Protein AF-A0AAP0ZIB5-F1 (afdb_monomer_lite)

pLDDT: mean 90.02, std 6.87, range [58.16, 96.88]

Sequence (68 aa):
MRDPQTGELVSKSTLAKRKKVLDPQTGELVSKGTLAARKKVLDPQTGEIVSKGALAGRQKKRLNHPGA

Secondary structure (DSSP, 8-state):
-B-TTT-SB--HHHHHHT-EEE-TTT--EEEHHHHHHHSEEE-TTT--EEEHHHHHHHHHHHHHSTT-

Structure (mmCIF, N/CA/C/O backbone):
data_AF-A0AAP0ZIB5-F1
#
_entry.id   AF-A0AAP0ZIB5-F1
#
loop_
_atom_site.group_PDB
_atom_site.id
_atom_site.type_symbol
_atom_site.label_atom_id
_atom_site.label_alt_id
_atom_site.label_comp_id
_atom_site.label_asym_id
_atom_site.label_entity_id
_atom_site.label_seq_id
_atom_site.pdbx_PDB_ins_code
_atom_site.Cartn_x
_atom_site.Cartn_y
_atom_site.Cartn_z
_atom_site.occupancy
_atom_site.B_iso_or_equiv
_atom_site.auth_seq_id
_atom_site.auth_comp_id
_atom_site.auth_asym_id
_atom_site.auth_atom_id
_atom_site.pdbx_PDB_model_num
ATOM 1 N N . MET A 1 1 ? -16.882 -1.227 23.684 1.00 86.12 1 MET A N 1
ATOM 2 C CA . MET A 1 1 ? -16.698 0.158 24.184 1.00 86.12 1 MET A CA 1
ATOM 3 C C . MET A 1 1 ? -17.335 1.097 23.188 1.00 86.12 1 MET A C 1
ATOM 5 O O . MET A 1 1 ? -17.449 0.712 22.033 1.00 86.12 1 MET A O 1
ATOM 9 N N . ARG A 1 2 ? -17.790 2.272 23.613 1.00 90.62 2 ARG A N 1
ATOM 10 C CA . ARG A 1 2 ? -18.412 3.226 22.696 1.00 90.62 2 ARG A CA 1
ATOM 11 C C . ARG A 1 2 ? -17.325 3.989 21.934 1.00 90.62 2 ARG A C 1
ATOM 13 O O . ARG A 1 2 ? -16.344 4.411 22.541 1.00 90.62 2 ARG A O 1
ATOM 20 N N . ASP A 1 3 ? -17.463 4.085 20.622 1.00 88.50 3 ASP A N 1
ATOM 21 C CA . ASP A 1 3 ? -16.562 4.812 19.741 1.00 88.50 3 ASP A CA 1
ATOM 22 C C . ASP A 1 3 ? -16.699 6.316 20.016 1.00 88.50 3 ASP A C 1
ATOM 24 O O . ASP A 1 3 ? -17.808 6.837 19.907 1.00 88.50 3 ASP A O 1
ATOM 28 N N . PRO A 1 4 ? -15.627 7.038 20.374 1.00 84.69 4 PRO A N 1
ATOM 29 C CA . PRO A 1 4 ? -15.729 8.470 20.645 1.00 84.69 4 PRO A CA 1
ATOM 30 C C . PRO A 1 4 ? -16.031 9.299 19.388 1.00 84.69 4 PRO A C 1
ATOM 32 O O . PRO A 1 4 ? -16.464 10.438 19.513 1.00 84.69 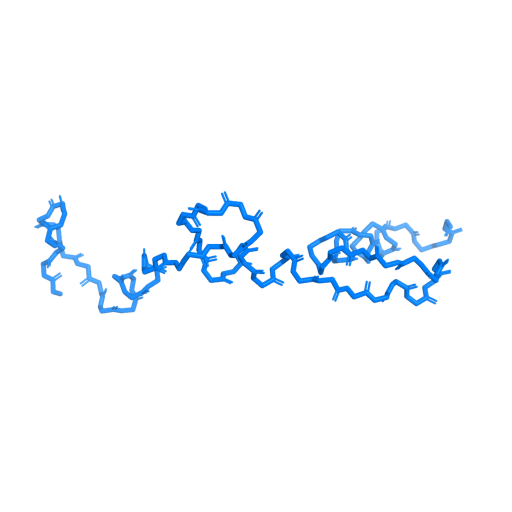4 PRO A O 1
ATOM 35 N N . GLN A 1 5 ? -15.795 8.757 18.189 1.00 85.94 5 GLN A N 1
ATOM 36 C CA . GLN A 1 5 ? -16.032 9.450 16.923 1.00 85.94 5 GLN A CA 1
ATOM 37 C C . GLN A 1 5 ? -17.450 9.232 16.388 1.00 85.94 5 GLN A C 1
ATOM 39 O O . GLN A 1 5 ? -18.020 10.147 15.806 1.00 85.94 5 GLN A O 1
ATOM 44 N N . THR A 1 6 ? -18.006 8.028 16.557 1.00 88.75 6 THR A N 1
ATOM 45 C CA . THR A 1 6 ? -19.301 7.650 15.954 1.00 88.75 6 THR A CA 1
ATOM 46 C C . THR A 1 6 ? -20.390 7.326 16.974 1.00 88.75 6 THR A C 1
ATOM 48 O O . THR A 1 6 ? -21.558 7.240 16.618 1.00 88.75 6 THR A O 1
ATOM 51 N N . GLY A 1 7 ? -20.045 7.129 18.248 1.00 90.50 7 GLY A N 1
ATOM 52 C CA . GLY A 1 7 ? -20.993 6.729 19.289 1.00 90.50 7 GLY A CA 1
ATOM 53 C C . GLY A 1 7 ? -21.432 5.259 19.225 1.00 90.50 7 GLY A C 1
ATOM 54 O O . GLY A 1 7 ? -22.259 4.843 20.041 1.00 90.50 7 GLY A O 1
ATOM 55 N N . GLU A 1 8 ? -20.883 4.458 18.313 1.00 93.69 8 GLU A N 1
ATOM 56 C CA . GLU A 1 8 ? -21.241 3.046 18.129 1.00 93.69 8 GLU A CA 1
ATOM 57 C C . GLU A 1 8 ? -20.472 2.108 19.065 1.00 93.69 8 GLU A C 1
ATOM 59 O O . GLU A 1 8 ? -19.406 2.441 19.583 1.00 93.69 8 GLU A O 1
ATOM 64 N N . LEU A 1 9 ? -20.982 0.893 19.282 1.00 94.62 9 LEU A N 1
ATOM 65 C CA . LEU A 1 9 ? -20.232 -0.135 20.002 1.00 94.62 9 LEU A CA 1
ATOM 66 C C . LEU A 1 9 ? -19.134 -0.722 19.109 1.00 94.62 9 LEU A C 1
ATOM 68 O O . LEU A 1 9 ? -19.394 -1.431 18.145 1.00 94.62 9 LEU A O 1
ATOM 72 N N . VAL A 1 10 ? -17.884 -0.477 19.492 1.00 93.56 10 VAL A N 1
ATOM 73 C CA . VAL A 1 10 ? -16.681 -0.951 18.806 1.00 93.56 10 VAL A CA 1
ATOM 74 C C . VAL A 1 10 ? -15.767 -1.715 19.772 1.00 93.56 10 VAL A C 1
ATOM 76 O O . VAL A 1 10 ? -15.769 -1.511 20.996 1.00 93.56 10 VAL A O 1
ATOM 79 N N . SER A 1 11 ? -14.973 -2.643 19.238 1.00 92.25 11 SER A N 1
ATOM 80 C CA . SER A 1 11 ? -13.952 -3.354 20.010 1.00 92.25 11 SER A CA 1
ATOM 81 C C . SER A 1 11 ? -12.716 -2.471 20.248 1.00 92.25 11 SER A C 1
ATOM 83 O O . SER A 1 11 ? -12.360 -1.616 19.433 1.00 92.25 11 SER A O 1
ATOM 85 N N . LYS A 1 12 ? -12.000 -2.719 21.354 1.00 87.44 12 LYS A N 1
ATOM 86 C CA . LYS A 1 12 ? -10.715 -2.053 21.655 1.00 87.44 12 LYS A CA 1
ATOM 87 C C . LYS A 1 12 ? -9.709 -2.197 20.509 1.00 87.44 12 LYS A C 1
ATOM 89 O O . LYS A 1 12 ? -8.987 -1.255 20.195 1.00 87.44 12 LYS A O 1
ATOM 94 N N . SER A 1 13 ? -9.667 -3.373 19.884 1.00 86.06 13 SER A N 1
ATOM 95 C CA . SER A 1 13 ? -8.740 -3.675 18.795 1.00 86.06 13 SER A CA 1
ATOM 96 C C . SER A 1 13 ? -9.067 -2.888 17.527 1.00 86.06 13 SER A C 1
ATOM 98 O 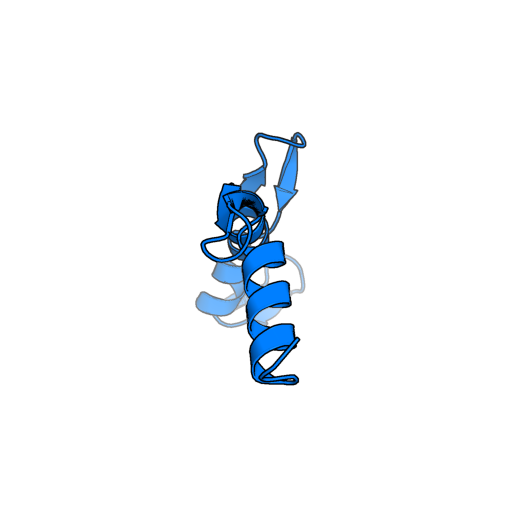O . SER A 1 13 ? -8.153 -2.370 16.889 1.00 86.06 13 SER A O 1
ATOM 100 N N . THR A 1 14 ? -10.348 -2.728 17.186 1.00 85.81 14 THR A N 1
ATOM 101 C CA . THR A 1 14 ? -10.768 -1.911 16.041 1.00 85.81 14 THR A CA 1
ATOM 102 C C . THR A 1 14 ? -10.415 -0.440 16.253 1.00 85.81 14 THR A C 1
ATOM 104 O O . THR A 1 14 ? -9.832 0.172 15.360 1.00 85.81 14 THR A O 1
ATOM 107 N N . LEU A 1 15 ? -10.654 0.114 17.446 1.00 86.31 15 LEU A N 1
ATOM 108 C CA . LEU A 1 15 ? -10.266 1.494 17.757 1.00 86.31 15 LEU A CA 1
ATOM 109 C C . LEU A 1 15 ? -8.737 1.679 17.725 1.00 86.31 15 LEU A C 1
ATOM 111 O O . LEU A 1 15 ? -8.233 2.649 17.163 1.00 86.31 15 LEU A O 1
ATOM 115 N N . ALA A 1 16 ? -7.974 0.715 18.248 1.00 82.88 16 ALA A N 1
ATOM 116 C CA . ALA A 1 16 ? -6.512 0.750 18.209 1.00 82.88 16 ALA A CA 1
ATOM 117 C C . ALA A 1 16 ? -5.946 0.719 16.777 1.00 82.88 16 ALA A C 1
ATOM 119 O O . ALA A 1 16 ? -4.934 1.367 16.511 1.00 82.88 16 ALA A O 1
ATOM 120 N N . LYS A 1 17 ? -6.604 0.016 15.844 1.00 81.81 17 LYS A N 1
ATOM 121 C CA . LYS A 1 17 ? -6.226 -0.008 14.419 1.00 81.81 17 LYS A CA 1
ATOM 122 C C . LYS A 1 17 ? -6.424 1.341 13.721 1.00 81.81 17 LYS A C 1
ATOM 124 O O . LYS A 1 17 ? -5.731 1.606 12.743 1.00 81.81 17 LYS A O 1
ATOM 129 N N . ARG A 1 18 ? -7.313 2.206 14.227 1.00 83.00 18 ARG A N 1
ATOM 130 C CA . ARG A 1 18 ? -7.517 3.567 13.696 1.00 83.00 18 ARG A CA 1
ATOM 131 C C . ARG A 1 18 ? -6.398 4.540 14.063 1.00 83.00 18 ARG A C 1
ATOM 133 O O . ARG A 1 18 ? -6.340 5.625 13.492 1.00 83.00 18 ARG A O 1
ATOM 140 N N . LYS A 1 19 ? -5.501 4.175 14.988 1.00 85.00 19 LYS A N 1
ATOM 141 C CA . LYS A 1 19 ? -4.351 5.013 15.343 1.00 85.00 19 LYS A CA 1
ATOM 142 C C . LYS A 1 19 ? -3.450 5.202 14.123 1.00 85.00 19 LYS A C 1
ATOM 144 O O . LYS A 1 19 ? -2.782 4.266 13.677 1.00 85.00 19 LYS A O 1
ATOM 149 N N . LYS A 1 20 ? -3.438 6.429 13.608 1.00 91.00 20 LYS A N 1
ATOM 150 C CA . LYS A 1 20 ? -2.503 6.875 12.578 1.00 91.00 20 LYS A CA 1
ATOM 151 C C . LYS A 1 20 ? -1.178 7.301 13.213 1.00 91.00 20 LYS A C 1
ATOM 153 O O . LYS A 1 20 ? -1.119 7.607 14.402 1.00 91.00 20 LYS A O 1
ATOM 158 N N . VAL A 1 21 ? -0.120 7.274 12.419 1.00 92.31 21 VAL A N 1
ATOM 159 C CA . VAL A 1 21 ? 1.235 7.705 12.773 1.00 92.31 21 VAL A CA 1
ATOM 160 C C . VAL A 1 21 ? 1.707 8.723 11.743 1.00 92.31 21 VAL A C 1
ATOM 162 O O . VAL A 1 21 ? 1.280 8.661 10.591 1.00 92.31 21 VAL A O 1
ATOM 165 N N . LEU A 1 22 ? 2.562 9.655 12.157 1.00 93.62 22 LEU A N 1
ATOM 166 C CA . LEU A 1 22 ? 3.157 10.631 11.250 1.00 93.62 22 LEU A CA 1
ATOM 167 C C . LEU A 1 22 ? 4.147 9.923 10.322 1.00 93.62 22 LEU A C 1
ATOM 169 O O . LEU A 1 22 ? 5.044 9.219 10.787 1.00 93.62 22 LEU A O 1
ATOM 173 N N . ASP A 1 23 ? 3.971 10.095 9.019 1.00 92.31 23 ASP A N 1
ATOM 174 C CA . ASP A 1 23 ? 4.926 9.648 8.022 1.00 92.31 23 ASP A CA 1
ATOM 175 C C . ASP A 1 23 ? 6.050 10.688 7.889 1.00 92.31 23 ASP A C 1
ATOM 177 O O . ASP A 1 23 ? 5.790 11.803 7.433 1.00 92.31 23 ASP A O 1
ATOM 181 N N . PRO A 1 24 ? 7.303 10.353 8.237 1.00 88.12 24 PRO A N 1
ATOM 182 C CA . PRO A 1 24 ? 8.407 11.306 8.201 1.00 88.12 24 PRO A CA 1
ATOM 183 C C . PRO A 1 24 ? 8.804 11.739 6.782 1.00 88.12 24 PRO A C 1
ATOM 185 O O . PRO A 1 24 ? 9.478 12.751 6.639 1.00 88.12 24 PRO A O 1
ATOM 188 N N . GLN A 1 25 ? 8.420 11.001 5.732 1.00 87.81 25 GLN A N 1
ATOM 189 C CA . GLN A 1 25 ? 8.730 11.381 4.349 1.00 87.81 25 GLN A CA 1
ATOM 190 C C . GLN A 1 25 ? 7.758 12.416 3.784 1.00 87.81 25 GLN A C 1
ATOM 192 O O . GLN A 1 25 ? 8.133 13.171 2.896 1.00 87.81 25 GLN A O 1
ATOM 197 N N . THR A 1 26 ? 6.507 12.415 4.249 1.00 89.94 26 THR A N 1
ATOM 198 C CA . THR A 1 26 ? 5.432 13.241 3.661 1.00 89.94 26 THR A CA 1
ATOM 199 C C . THR A 1 26 ? 4.808 14.222 4.647 1.00 89.94 26 THR A C 1
ATOM 201 O O . THR A 1 26 ? 4.117 15.139 4.228 1.00 89.94 26 THR A O 1
ATOM 204 N N . GLY A 1 27 ? 5.034 14.045 5.951 1.00 92.94 27 GLY A N 1
ATOM 205 C CA . GLY A 1 27 ? 4.374 14.825 6.998 1.00 92.94 27 GLY A CA 1
ATOM 206 C C . GLY A 1 27 ? 2.905 14.449 7.219 1.00 92.94 27 GLY A C 1
ATOM 207 O O . GLY A 1 27 ? 2.217 15.102 7.999 1.00 92.94 27 GLY A O 1
ATOM 208 N N . GLU A 1 28 ? 2.399 13.399 6.569 1.00 94.19 28 GLU A N 1
ATOM 209 C CA . GLU A 1 28 ? 0.992 13.002 6.658 1.00 94.19 28 GLU A CA 1
ATOM 210 C C . GLU A 1 28 ? 0.736 11.988 7.778 1.00 94.19 28 GLU A C 1
ATOM 212 O O . GLU A 1 28 ? 1.553 11.109 8.054 1.00 94.19 28 GLU A O 1
ATOM 217 N N . LEU A 1 29 ? -0.452 12.036 8.388 1.00 93.38 29 LEU A N 1
ATOM 218 C CA . LEU A 1 29 ? -0.911 10.968 9.276 1.00 93.38 29 LEU A CA 1
ATOM 219 C C . LEU A 1 29 ? -1.422 9.778 8.454 1.00 93.38 29 LEU A C 1
ATOM 221 O O . LEU A 1 29 ? -2.483 9.841 7.828 1.00 93.38 29 LEU A O 1
ATOM 225 N N . VAL A 1 30 ? -0.711 8.653 8.527 1.00 92.62 30 VAL A N 1
ATOM 226 C CA . VAL A 1 30 ? -1.013 7.416 7.788 1.00 92.62 30 VAL A CA 1
ATOM 227 C C . VAL A 1 30 ? -1.213 6.224 8.726 1.00 92.62 30 VAL A C 1
ATOM 229 O O . VAL A 1 30 ? -0.862 6.259 9.904 1.00 92.62 30 VAL A O 1
ATOM 232 N N . SER A 1 31 ? -1.784 5.125 8.226 1.00 91.06 31 SER A N 1
ATOM 233 C CA . SER A 1 31 ? -1.856 3.885 9.010 1.00 91.06 31 SER A CA 1
ATOM 234 C C . SER A 1 31 ? -0.460 3.270 9.204 1.00 91.06 31 SER A C 1
ATOM 236 O O . SER A 1 31 ? 0.417 3.412 8.349 1.00 91.06 31 SER A O 1
ATOM 238 N N . LYS A 1 32 ? -0.259 2.500 10.283 1.00 89.75 32 LYS A N 1
ATOM 239 C CA . LYS A 1 32 ? 1.002 1.759 10.499 1.00 89.75 32 LYS A CA 1
ATOM 240 C C . LYS A 1 32 ? 1.351 0.822 9.334 1.00 89.75 32 LYS A C 1
ATOM 242 O O . LYS A 1 32 ? 2.525 0.675 9.005 1.00 89.75 32 LYS A O 1
ATOM 247 N N . GLY A 1 33 ? 0.346 0.203 8.708 1.00 90.12 33 GLY A N 1
ATOM 248 C CA . GLY A 1 33 ? 0.537 -0.672 7.548 1.00 90.12 33 GLY A CA 1
ATOM 249 C C . GLY A 1 33 ? 1.017 0.096 6.317 1.00 90.12 33 GLY A C 1
ATOM 250 O O . GLY A 1 33 ? 1.977 -0.317 5.672 1.00 90.12 33 GLY A O 1
ATOM 251 N N . THR A 1 34 ? 0.416 1.258 6.047 1.00 90.81 34 THR A N 1
ATOM 252 C CA . THR A 1 34 ? 0.843 2.165 4.970 1.00 90.81 34 THR A CA 1
ATOM 253 C C . THR A 1 34 ? 2.292 2.607 5.168 1.00 90.81 34 THR A C 1
ATOM 255 O O . THR A 1 34 ? 3.096 2.490 4.245 1.00 90.81 34 THR A O 1
ATOM 258 N N . LEU A 1 35 ? 2.654 3.034 6.383 1.00 93.06 35 LEU A N 1
ATOM 259 C CA . LEU A 1 35 ? 4.026 3.431 6.701 1.00 93.06 35 LEU A CA 1
ATOM 260 C C . LEU A 1 35 ? 5.013 2.267 6.511 1.00 93.06 35 LEU A C 1
ATOM 262 O O . LEU A 1 35 ? 6.081 2.428 5.922 1.00 93.06 35 LEU A O 1
ATOM 266 N N . ALA A 1 36 ? 4.650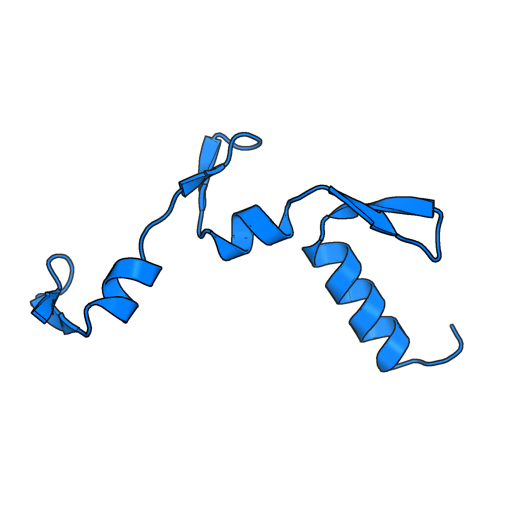 1.064 6.965 1.00 91.00 36 ALA A N 1
ATOM 267 C CA . ALA A 1 36 ? 5.476 -0.126 6.787 1.00 91.00 36 ALA A CA 1
ATOM 268 C C . ALA A 1 36 ? 5.682 -0.486 5.306 1.00 91.00 36 ALA A C 1
ATOM 270 O O . ALA A 1 36 ? 6.778 -0.906 4.936 1.00 91.00 36 ALA A O 1
ATOM 271 N N . ALA A 1 37 ? 4.665 -0.289 4.462 1.00 92.06 37 ALA A N 1
ATOM 272 C CA . ALA A 1 37 ? 4.744 -0.530 3.025 1.00 92.06 37 ALA A CA 1
ATOM 273 C C . ALA A 1 37 ? 5.652 0.475 2.296 1.00 92.06 37 ALA A C 1
ATOM 275 O O . ALA A 1 37 ? 6.248 0.118 1.281 1.00 92.06 37 ALA A O 1
ATOM 276 N N . ARG A 1 38 ? 5.798 1.704 2.811 1.00 92.44 38 ARG A N 1
ATOM 277 C CA . ARG A 1 38 ? 6.684 2.738 2.243 1.00 92.44 38 ARG A CA 1
ATOM 278 C C . ARG A 1 38 ? 8.173 2.495 2.529 1.00 92.44 38 ARG A C 1
ATOM 280 O O . ARG A 1 38 ? 9.012 3.014 1.795 1.00 92.44 38 ARG A O 1
ATOM 287 N N . LYS A 1 39 ? 8.515 1.665 3.527 1.00 91.44 39 LYS A N 1
ATOM 288 C CA . LYS A 1 39 ? 9.912 1.318 3.856 1.00 91.44 39 LYS A CA 1
ATOM 289 C C . LYS A 1 39 ? 10.661 0.804 2.627 1.00 91.44 39 LYS A C 1
ATOM 291 O O . LYS A 1 39 ? 10.152 -0.067 1.923 1.00 91.44 39 LYS A O 1
ATOM 296 N N . LYS A 1 40 ? 11.867 1.324 2.399 1.00 93.62 40 LYS A N 1
ATOM 297 C CA . LYS A 1 40 ? 12.726 0.931 1.278 1.00 93.62 40 LYS A CA 1
ATOM 298 C C . LYS A 1 40 ? 13.443 -0.392 1.563 1.00 93.62 40 LYS A C 1
ATOM 300 O O . LYS A 1 40 ? 13.852 -0.636 2.696 1.00 93.62 40 LYS A O 1
ATOM 305 N N . VAL A 1 41 ? 13.549 -1.239 0.546 1.00 95.56 41 VAL A N 1
ATOM 306 C CA . VAL A 1 41 ? 14.182 -2.564 0.552 1.00 95.56 41 VAL A CA 1
ATOM 307 C C . VAL A 1 41 ? 14.782 -2.852 -0.824 1.00 95.56 41 VAL A C 1
ATOM 309 O O . VAL A 1 41 ? 14.320 -2.303 -1.821 1.00 95.56 41 VAL A O 1
ATOM 312 N N . LEU A 1 42 ? 15.789 -3.719 -0.883 1.00 96.81 42 LEU A N 1
ATOM 313 C CA . LEU A 1 42 ? 16.355 -4.211 -2.139 1.00 96.81 42 LEU A CA 1
ATOM 314 C C . LEU A 1 42 ? 15.420 -5.261 -2.765 1.00 96.81 42 LEU A C 1
ATOM 316 O O . LEU A 1 42 ? 15.012 -6.199 -2.079 1.00 96.81 42 LEU A O 1
ATOM 320 N N . ASP A 1 43 ? 15.079 -5.121 -4.047 1.00 95.88 43 ASP A N 1
ATOM 321 C CA . ASP A 1 43 ? 14.455 -6.186 -4.840 1.00 95.88 43 ASP A CA 1
ATOM 322 C C . ASP A 1 43 ? 15.547 -7.186 -5.250 1.00 95.88 43 ASP A C 1
ATOM 324 O O . ASP A 1 43 ? 16.423 -6.833 -6.040 1.00 95.88 43 ASP A O 1
ATOM 328 N N . PRO A 1 44 ? 15.528 -8.431 -4.745 1.00 91.62 44 PRO A N 1
ATOM 329 C CA . PRO A 1 44 ? 16.613 -9.384 -4.970 1.00 91.62 44 PRO A CA 1
ATOM 330 C C . PRO A 1 44 ? 16.731 -9.850 -6.425 1.00 91.62 44 PRO A C 1
ATOM 332 O O . PRO A 1 44 ? 17.761 -10.399 -6.794 1.00 91.62 44 PRO A O 1
ATOM 335 N N . GLN A 1 45 ? 15.698 -9.656 -7.251 1.00 91.50 45 GLN A N 1
ATOM 336 C CA . GLN A 1 45 ? 15.726 -10.089 -8.648 1.00 91.50 45 GLN A CA 1
ATOM 337 C C . GLN A 1 45 ? 16.274 -9.011 -9.588 1.00 91.50 45 GLN A C 1
ATOM 339 O O . GLN A 1 45 ? 16.865 -9.347 -10.607 1.00 91.50 45 GLN A O 1
ATOM 344 N N . THR A 1 46 ? 16.070 -7.728 -9.273 1.00 93.62 46 THR A N 1
ATOM 345 C CA . THR A 1 46 ? 16.510 -6.614 -10.135 1.00 93.62 46 THR A CA 1
ATOM 346 C C . THR A 1 46 ? 17.677 -5.822 -9.553 1.00 93.62 46 THR A C 1
ATOM 348 O O . THR A 1 46 ? 18.296 -5.046 -10.269 1.00 93.62 46 THR A O 1
ATOM 351 N N . GLY A 1 47 ? 17.967 -5.975 -8.257 1.00 95.38 47 GLY A N 1
ATOM 352 C CA . GLY A 1 47 ? 18.957 -5.161 -7.550 1.00 95.38 47 GLY A CA 1
ATOM 353 C C . GLY A 1 47 ? 18.497 -3.725 -7.267 1.00 95.38 47 GLY A C 1
ATOM 354 O O . GLY A 1 47 ? 19.286 -2.909 -6.801 1.00 95.38 47 GLY A O 1
ATOM 355 N N . GLU A 1 48 ? 17.232 -3.385 -7.522 1.00 96.88 48 GLU A N 1
ATOM 356 C CA . GLU A 1 48 ? 16.715 -2.030 -7.312 1.00 96.88 48 GLU A CA 1
ATOM 357 C C . GLU A 1 48 ? 16.267 -1.798 -5.865 1.00 96.88 48 GLU A C 1
ATOM 359 O O . GLU A 1 48 ? 15.648 -2.661 -5.242 1.00 96.88 48 GLU A O 1
ATOM 364 N N . ILE A 1 49 ? 16.474 -0.586 -5.342 1.00 96.19 49 ILE A N 1
ATOM 365 C CA . ILE A 1 49 ? 15.875 -0.170 -4.068 1.00 96.19 49 ILE A CA 1
ATOM 366 C C . ILE A 1 49 ? 14.429 0.285 -4.310 1.00 96.19 49 ILE A C 1
ATOM 368 O O . ILE A 1 49 ? 14.169 1.344 -4.881 1.00 96.19 49 ILE A O 1
ATOM 372 N N . VAL A 1 50 ? 13.466 -0.484 -3.808 1.00 95.44 50 VAL A N 1
ATOM 373 C CA . VAL A 1 50 ? 12.021 -0.248 -3.961 1.00 95.44 50 VAL A CA 1
ATOM 374 C C . VAL A 1 50 ? 11.323 -0.154 -2.604 1.00 95.44 50 VAL A C 1
ATOM 376 O O . VAL A 1 50 ? 11.914 -0.426 -1.566 1.00 95.44 50 VAL A O 1
ATOM 379 N N . SER A 1 51 ? 10.055 0.263 -2.560 1.00 95.38 51 SER A N 1
ATOM 380 C CA . SER A 1 51 ? 9.269 0.178 -1.319 1.00 95.38 51 SER A CA 1
ATOM 381 C C . SER A 1 51 ? 8.815 -1.264 -1.049 1.00 95.38 51 SER A C 1
ATOM 383 O O . SER A 1 51 ? 8.606 -2.035 -1.987 1.00 95.38 51 SER A O 1
ATOM 385 N N . LYS A 1 52 ? 8.602 -1.641 0.219 1.00 94.88 52 LYS A N 1
ATOM 386 C CA . LYS A 1 52 ? 8.076 -2.968 0.594 1.00 94.88 52 LYS A CA 1
ATOM 387 C C . LYS A 1 52 ? 6.759 -3.294 -0.108 1.00 94.88 52 LYS A C 1
ATOM 389 O O . LYS A 1 52 ? 6.564 -4.424 -0.540 1.00 94.88 52 LYS A O 1
ATOM 394 N N . GLY A 1 53 ? 5.869 -2.310 -0.236 1.00 93.69 53 GLY A N 1
ATOM 395 C CA . GLY A 1 53 ? 4.606 -2.468 -0.957 1.00 93.69 53 GLY A CA 1
ATOM 396 C C . GLY A 1 53 ? 4.815 -2.746 -2.447 1.00 93.69 53 GLY A C 1
ATOM 397 O O . GLY A 1 53 ? 4.181 -3.646 -2.994 1.00 93.69 53 GLY A O 1
ATOM 398 N N . ALA A 1 54 ? 5.745 -2.032 -3.090 1.00 94.56 54 ALA A N 1
ATOM 399 C CA . ALA A 1 54 ? 6.097 -2.282 -4.486 1.00 94.56 54 ALA A CA 1
ATOM 400 C C . ALA A 1 54 ? 6.721 -3.673 -4.668 1.00 94.56 54 ALA A C 1
ATOM 4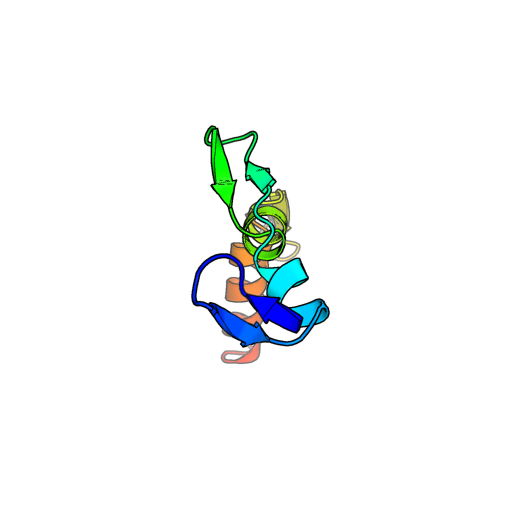02 O O . ALA A 1 54 ? 6.327 -4.396 -5.582 1.00 94.56 54 ALA A O 1
ATOM 403 N N . LEU A 1 55 ? 7.629 -4.081 -3.772 1.00 96.12 55 LEU A N 1
ATOM 404 C CA . LEU A 1 55 ? 8.233 -5.414 -3.795 1.00 96.12 55 LEU A CA 1
ATOM 405 C C . LEU A 1 55 ? 7.174 -6.515 -3.663 1.00 96.12 55 LEU A C 1
ATOM 407 O O . LEU A 1 55 ? 7.169 -7.446 -4.461 1.00 96.12 55 LEU A O 1
ATOM 411 N N . ALA A 1 56 ? 6.236 -6.385 -2.721 1.00 94.19 56 ALA A N 1
ATOM 412 C CA . ALA A 1 56 ? 5.141 -7.342 -2.561 1.00 94.19 56 ALA A CA 1
ATOM 413 C C . ALA A 1 56 ? 4.261 -7.431 -3.823 1.00 94.19 56 ALA A C 1
ATOM 415 O O . ALA A 1 56 ? 3.871 -8.522 -4.237 1.00 94.19 56 ALA A O 1
ATOM 416 N N . GLY A 1 57 ? 3.987 -6.296 -4.477 1.00 94.62 57 GLY A N 1
ATOM 417 C CA . GLY A 1 57 ? 3.282 -6.260 -5.761 1.00 94.62 57 GLY A CA 1
ATOM 418 C C . GLY A 1 57 ? 4.038 -6.991 -6.875 1.00 94.62 57 GLY A C 1
ATOM 419 O O . GLY A 1 57 ? 3.445 -7.794 -7.597 1.00 94.62 57 GLY A O 1
ATOM 420 N N . ARG A 1 58 ? 5.357 -6.775 -6.978 1.00 94.25 58 ARG A N 1
ATOM 421 C CA . ARG A 1 58 ? 6.233 -7.487 -7.926 1.00 94.25 58 ARG A CA 1
ATOM 422 C C . ARG A 1 58 ? 6.247 -8.989 -7.651 1.00 94.25 58 ARG A C 1
ATOM 424 O O . ARG A 1 58 ? 6.038 -9.769 -8.572 1.00 94.25 58 ARG A O 1
ATOM 431 N N . GLN A 1 59 ? 6.414 -9.393 -6.392 1.00 92.62 59 GLN A N 1
ATOM 432 C CA . GLN A 1 59 ? 6.387 -10.798 -5.976 1.00 92.62 59 GLN A CA 1
ATOM 433 C C . GLN A 1 59 ? 5.057 -11.469 -6.322 1.00 92.62 59 GLN A C 1
ATOM 435 O O . GLN A 1 59 ? 5.054 -12.550 -6.900 1.00 92.62 59 GLN A O 1
ATOM 440 N N . LYS A 1 60 ? 3.926 -10.807 -6.052 1.00 93.75 60 LYS A N 1
ATOM 441 C CA . LYS A 1 60 ? 2.603 -11.319 -6.429 1.00 93.75 60 LYS A CA 1
ATOM 442 C C . LYS A 1 60 ? 2.466 -11.470 -7.946 1.00 93.75 60 LYS A C 1
ATOM 444 O O . LYS A 1 60 ? 1.948 -12.477 -8.414 1.00 93.75 60 LYS A O 1
ATOM 449 N N . LYS A 1 61 ? 2.946 -10.494 -8.724 1.00 91.94 61 LYS A N 1
ATOM 450 C CA . LYS A 1 61 ? 2.925 -10.576 -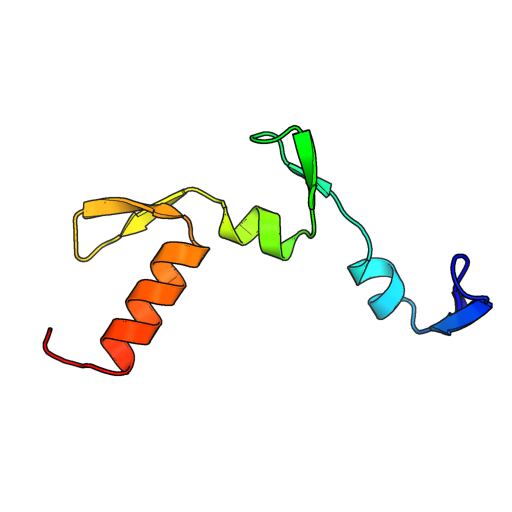10.191 1.00 91.94 61 LYS A CA 1
ATOM 451 C C . LYS A 1 61 ? 3.761 -11.754 -10.703 1.00 91.94 61 LYS A C 1
ATOM 453 O O . LYS A 1 61 ? 3.270 -12.471 -11.567 1.00 91.94 61 LYS A O 1
ATOM 458 N N . ARG A 1 62 ? 4.960 -11.963 -10.148 1.00 91.56 62 ARG A N 1
ATOM 459 C CA . ARG A 1 62 ? 5.864 -13.087 -10.465 1.00 91.56 62 ARG A CA 1
ATOM 460 C C . ARG A 1 62 ? 5.250 -14.436 -10.097 1.00 91.56 62 ARG A C 1
ATOM 462 O O . ARG A 1 62 ? 5.329 -15.367 -10.880 1.00 91.56 62 ARG A O 1
ATOM 469 N N . LEU A 1 63 ? 4.583 -14.522 -8.945 1.00 90.06 63 LEU A N 1
ATOM 470 C CA . LEU A 1 63 ? 3.867 -15.732 -8.534 1.00 90.06 63 LEU A CA 1
ATOM 471 C C . LEU A 1 63 ? 2.742 -16.088 -9.514 1.00 90.06 63 LEU A C 1
ATOM 473 O O . LEU A 1 63 ? 2.550 -17.254 -9.835 1.00 90.06 63 LEU A O 1
ATOM 477 N N . ASN A 1 64 ? 2.023 -15.079 -10.008 1.00 91.12 64 ASN A N 1
ATOM 478 C CA . ASN A 1 64 ? 0.941 -15.270 -10.974 1.00 91.12 64 ASN A CA 1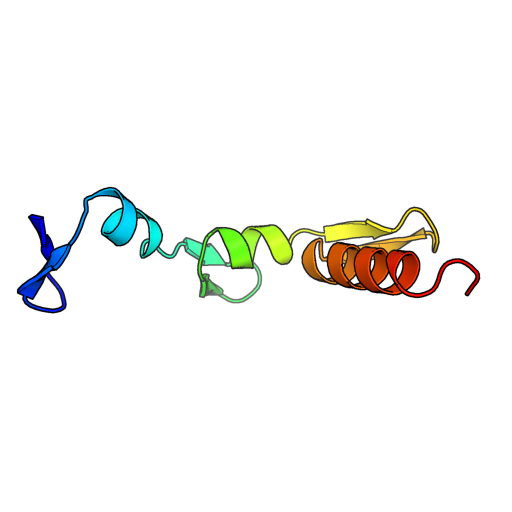
ATOM 479 C C . ASN A 1 64 ? 1.441 -15.494 -12.414 1.00 91.12 64 ASN A C 1
ATOM 481 O O . ASN A 1 64 ? 0.656 -15.905 -13.261 1.00 91.12 64 ASN A O 1
ATOM 485 N N . HIS A 1 65 ? 2.711 -15.192 -12.699 1.00 82.75 65 HIS A N 1
ATOM 486 C CA . HIS A 1 65 ? 3.342 -15.345 -14.014 1.00 82.75 65 HIS A CA 1
ATOM 487 C C . HIS A 1 65 ? 4.754 -15.928 -13.836 1.00 82.75 65 HIS A C 1
ATOM 489 O O . HIS A 1 65 ? 5.743 -15.207 -14.010 1.00 82.75 65 HIS A O 1
ATOM 495 N N . PRO A 1 66 ? 4.870 -17.203 -13.424 1.00 67.06 66 PRO A N 1
ATOM 496 C CA . PRO A 1 66 ? 6.168 -17.829 -13.223 1.00 67.06 66 PRO A CA 1
ATOM 497 C C . PRO A 1 66 ? 6.859 -17.992 -14.586 1.00 67.06 66 PRO A C 1
ATOM 499 O O . PRO A 1 66 ? 6.468 -18.846 -15.375 1.00 67.06 66 PRO A O 1
ATOM 502 N N . GLY A 1 67 ? 7.854 -17.146 -14.880 1.00 64.44 67 GLY A N 1
ATOM 503 C CA . GLY A 1 67 ? 8.659 -17.227 -16.110 1.00 64.44 67 GLY A CA 1
ATOM 504 C C . GLY A 1 67 ? 8.902 -15.917 -16.874 1.00 64.44 67 GLY A C 1
ATOM 505 O O . GLY A 1 67 ? 9.501 -15.980 -17.942 1.00 64.44 67 GLY A O 1
ATOM 506 N N . ALA A 1 68 ? 8.447 -14.763 -16.368 1.00 58.16 68 ALA A N 1
ATOM 507 C CA . ALA A 1 68 ? 8.767 -13.444 -16.934 1.00 58.16 68 ALA A CA 1
ATOM 508 C C . ALA A 1 68 ? 10.086 -12.856 -16.405 1.00 58.16 68 ALA A C 1
ATOM 510 O O . ALA A 1 68 ? 10.384 -13.058 -15.201 1.00 58.16 68 ALA A O 1
#

Radius of gyration: 17.38 Å; chains: 1; bounding box: 40×33×41 Å

Organism: NCBI:txid347

Foldseek 3Di:
DQDPVPRDDDDPVVNVQPQFDQQPVPRDTHGPVVSQQQDWDAQPVPRDTDGNVVSVVVVVVCVVPVPD